Protein AF-A0A3B0QTL9-F1 (afdb_monomer_lite)

InterPro domains:
  IPR027417 P-loop containing nucleoside triphosphate hydrolase [G3DSA:3.40.50.300] (1-60)
  IPR027417 P-loop containing nucleoside triphosphate hydrolase [SSF52540] (1-55)
  IPR041685 Endonuclease GajA/Old nuclease/RecF-like, AAA domain [PF13175] (1-47)

Organism: NCBI:txid652676

Foldseek 3Di:
DDDFWDWDDFFAPPNIPPIDGDDPDDDDDDDPPPCPVSVVLRVCQVPPPPPVSHDDCVHTGHPVCPVVD

Secondary structure (DSSP, 8-state):
----EE--EEETTEEE---EE--SS-----STTSSHHHHHHHHHHHS-SSTT----HHHHS-GGGGGG-

Structure (mmCIF, N/CA/C/O backbone):
data_AF-A0A3B0QTL9-F1
#
_entry.id   AF-A0A3B0QTL9-F1
#
loop_
_atom_site.group_PDB
_atom_site.id
_atom_site.type_symbol
_atom_site.label_atom_id
_atom_site.label_alt_id
_atom_site.label_comp_id
_atom_site.label_asym_id
_atom_site.label_entity_id
_atom_site.label_seq_id
_atom_site.pdbx_PDB_ins_code
_atom_site.Cartn_x
_atom_site.Cartn_y
_atom_site.Cartn_z
_atom_site.occupancy
_atom_site.B_iso_or_equiv
_atom_site.auth_seq_id
_atom_site.auth_comp_id
_atom_site.auth_asym_id
_atom_site.auth_atom_id
_atom_site.pdbx_PDB_model_num
ATOM 1 N N . MET A 1 1 ? -20.084 8.639 7.018 1.00 72.75 1 MET A N 1
ATOM 2 C CA . MET A 1 1 ? -19.416 7.803 6.000 1.00 72.75 1 MET A CA 1
ATOM 3 C C . MET A 1 1 ? -18.218 7.165 6.677 1.00 72.75 1 MET A C 1
ATOM 5 O O . MET A 1 1 ? -17.538 7.872 7.409 1.00 72.75 1 MET A O 1
ATOM 9 N N . GLU A 1 2 ? -18.022 5.859 6.530 1.00 87.38 2 GLU A N 1
ATOM 10 C CA . GLU A 1 2 ? -16.981 5.105 7.241 1.00 87.38 2 GLU A CA 1
ATOM 11 C C . GLU A 1 2 ? -16.032 4.473 6.219 1.00 87.38 2 GLU A C 1
ATOM 13 O O . GLU A 1 2 ? -16.490 3.902 5.229 1.00 87.38 2 GLU A O 1
ATOM 18 N N . PHE A 1 3 ? -14.723 4.604 6.431 1.00 91.94 3 PHE A N 1
ATOM 19 C CA . PHE A 1 3 ? -13.708 3.963 5.598 1.00 91.94 3 PHE A CA 1
ATOM 20 C C . PHE A 1 3 ? -13.620 2.492 6.011 1.00 91.94 3 PHE A C 1
ATOM 22 O O . PHE A 1 3 ? -13.319 2.218 7.168 1.00 91.94 3 PHE A O 1
ATOM 29 N N . LYS A 1 4 ? -13.974 1.570 5.106 1.00 95.44 4 LYS A N 1
ATOM 30 C CA . LYS A 1 4 ? -14.149 0.135 5.414 1.00 95.44 4 LYS A CA 1
ATOM 31 C C . LYS A 1 4 ? -13.042 -0.758 4.883 1.00 95.44 4 LYS A C 1
ATOM 33 O O . LYS A 1 4 ? -12.659 -1.710 5.550 1.00 95.44 4 LYS A O 1
ATOM 38 N N . GLN A 1 5 ? -12.541 -0.455 3.694 1.00 96.69 5 GLN A N 1
ATOM 39 C CA . GLN A 1 5 ? -11.529 -1.266 3.037 1.00 96.69 5 GLN A CA 1
ATOM 40 C C . GLN A 1 5 ? -10.824 -0.462 1.953 1.00 96.69 5 GLN A C 1
ATOM 42 O O . GLN A 1 5 ? -11.389 0.495 1.414 1.00 96.69 5 GLN A O 1
ATOM 47 N N . PHE A 1 6 ? -9.619 -0.888 1.594 1.00 96.88 6 PHE A N 1
ATOM 48 C CA . PHE A 1 6 ? -8.899 -0.354 0.446 1.00 96.88 6 PHE A CA 1
ATOM 49 C C . PHE A 1 6 ? -7.989 -1.399 -0.194 1.00 96.88 6 PHE A C 1
ATOM 51 O O . PHE A 1 6 ? -7.715 -2.449 0.380 1.00 96.88 6 PHE A O 1
ATOM 58 N N . ARG A 1 7 ? -7.528 -1.098 -1.407 1.00 97.88 7 ARG A N 1
ATOM 59 C CA . ARG A 1 7 ? -6.5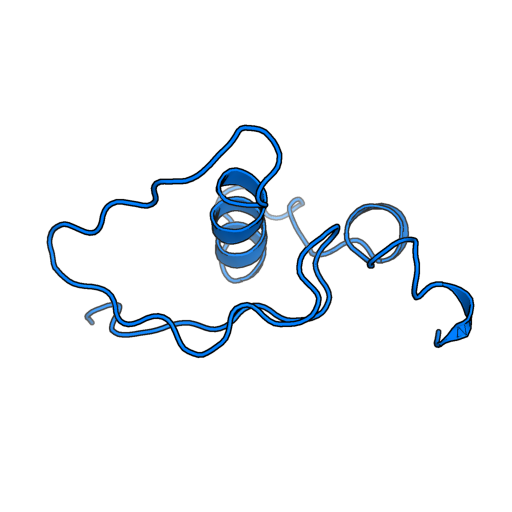30 -1.881 -2.134 1.00 97.88 7 ARG A CA 1
ATOM 60 C C . ARG A 1 7 ? -5.680 -0.933 -2.961 1.00 97.88 7 ARG A C 1
ATOM 62 O O . ARG A 1 7 ? -6.221 -0.043 -3.614 1.00 97.88 7 ARG A O 1
ATOM 69 N N . VAL A 1 8 ? -4.369 -1.115 -2.907 1.00 97.88 8 VAL A N 1
ATOM 70 C CA . VAL A 1 8 ? -3.388 -0.328 -3.653 1.00 97.88 8 VAL A CA 1
ATOM 71 C C . VAL A 1 8 ? -2.793 -1.211 -4.738 1.00 97.88 8 VAL A C 1
ATOM 73 O O . VAL A 1 8 ? -2.375 -2.335 -4.462 1.00 97.88 8 VAL A O 1
ATOM 76 N N . PHE A 1 9 ? -2.743 -0.680 -5.955 1.00 96.75 9 PHE A N 1
ATOM 77 C CA . PHE A 1 9 ? -2.071 -1.289 -7.094 1.00 96.75 9 PHE A CA 1
ATOM 78 C C . PHE A 1 9 ? -1.029 -0.324 -7.635 1.00 96.75 9 PHE A C 1
ATOM 80 O O . PHE A 1 9 ? -1.263 0.885 -7.637 1.00 96.75 9 PHE A O 1
ATOM 87 N N . ASN A 1 10 ? 0.064 -0.875 -8.152 1.00 96.31 10 ASN A N 1
ATOM 88 C CA . ASN A 1 10 ? 1.059 -0.162 -8.952 1.00 96.31 10 ASN A CA 1
ATOM 89 C C . ASN A 1 10 ? 1.535 1.152 -8.297 1.00 96.31 10 ASN A C 1
ATOM 91 O O . ASN A 1 10 ? 1.491 2.220 -8.913 1.00 96.31 10 ASN A O 1
ATOM 95 N N . TYR A 1 11 ? 1.962 1.070 -7.035 1.00 97.62 11 TYR A N 1
ATOM 96 C CA . TYR A 1 11 ? 2.476 2.211 -6.279 1.00 97.62 11 TYR A CA 1
ATOM 97 C C . TYR A 1 11 ? 3.842 1.892 -5.666 1.00 97.62 11 TYR A C 1
ATOM 99 O O . TYR A 1 11 ? 3.930 1.201 -4.648 1.00 97.62 11 TYR A O 1
ATOM 107 N N . ARG A 1 12 ? 4.917 2.410 -6.266 1.00 96.75 12 ARG A N 1
ATOM 108 C CA . ARG A 1 12 ? 6.314 2.179 -5.872 1.00 96.75 12 ARG A CA 1
ATOM 109 C C . ARG A 1 12 ? 6.603 0.684 -5.712 1.00 96.75 12 ARG A C 1
ATOM 111 O O . ARG A 1 12 ? 6.542 -0.053 -6.680 1.00 96.75 12 ARG A O 1
ATOM 118 N N . ASN A 1 13 ? 6.878 0.203 -4.500 1.00 95.94 13 ASN A N 1
ATOM 119 C CA . ASN A 1 13 ? 7.132 -1.218 -4.249 1.00 95.94 13 ASN A CA 1
ATOM 120 C C . ASN A 1 13 ? 5.860 -2.063 -4.021 1.00 95.94 13 ASN A C 1
ATOM 122 O O . ASN A 1 13 ? 5.964 -3.233 -3.654 1.00 95.94 13 ASN A O 1
ATOM 126 N N . ILE A 1 14 ? 4.667 -1.490 -4.195 1.00 96.69 14 ILE A N 1
ATOM 127 C CA . ILE A 1 14 ? 3.385 -2.185 -4.058 1.00 96.69 14 ILE A CA 1
ATOM 128 C C . ILE A 1 14 ? 2.859 -2.515 -5.452 1.00 96.69 14 ILE A C 1
ATOM 130 O O . ILE A 1 14 ? 2.312 -1.657 -6.144 1.00 96.69 14 ILE A O 1
ATOM 134 N N . ASN A 1 15 ? 2.971 -3.783 -5.838 1.00 95.38 15 ASN A N 1
ATOM 135 C CA . ASN A 1 15 ? 2.316 -4.292 -7.042 1.00 95.38 15 ASN A CA 1
ATOM 136 C C . ASN A 1 15 ? 0.811 -4.463 -6.815 1.00 95.38 15 ASN A C 1
ATOM 138 O O . ASN A 1 15 ? -0.004 -3.961 -7.587 1.00 95.38 15 ASN A O 1
ATOM 142 N N . ASP A 1 16 ? 0.454 -5.119 -5.715 1.00 97.31 16 ASP A N 1
ATOM 143 C CA . ASP A 1 16 ? -0.917 -5.331 -5.273 1.00 97.31 16 ASP A CA 1
ATOM 144 C C . ASP A 1 16 ? -0.905 -5.584 -3.764 1.00 97.31 16 ASP A C 1
ATOM 146 O O . ASP A 1 16 ? -0.265 -6.524 -3.292 1.00 97.31 16 ASP A O 1
ATOM 150 N N . SER A 1 17 ? -1.588 -4.741 -2.992 1.00 97.19 17 SER A N 1
ATOM 151 C CA . SER A 1 17 ? -1.673 -4.911 -1.538 1.00 97.19 17 SER A CA 1
ATOM 152 C C . SER A 1 17 ? -2.617 -6.036 -1.108 1.00 97.19 17 SER A C 1
ATOM 154 O O . SER A 1 17 ? -2.659 -6.379 0.072 1.00 97.19 17 SER A O 1
ATOM 156 N N . GLY A 1 18 ? -3.441 -6.546 -2.027 1.00 97.88 18 GLY A N 1
ATOM 157 C CA . GLY A 1 18 ? -4.669 -7.246 -1.679 1.00 97.88 18 GLY A CA 1
ATOM 158 C C . GLY A 1 18 ? -5.701 -6.306 -1.047 1.00 97.88 18 GLY A C 1
ATOM 159 O O . GLY A 1 18 ? -5.440 -5.125 -0.796 1.00 97.88 18 GLY A O 1
ATOM 160 N N . LEU A 1 19 ? -6.907 -6.824 -0.818 1.00 97.88 19 LEU A N 1
ATOM 161 C CA . LEU A 1 19 ? -7.936 -6.080 -0.099 1.00 97.88 19 LEU A CA 1
ATOM 162 C C . LEU A 1 19 ? -7.564 -6.013 1.388 1.00 97.88 19 LEU A C 1
ATOM 164 O O . LEU A 1 19 ? -7.319 -7.045 2.008 1.00 97.88 19 LEU A O 1
ATOM 168 N N . ILE A 1 20 ? -7.518 -4.803 1.937 1.00 97.38 20 ILE A N 1
ATOM 169 C CA . ILE A 1 20 ? -7.210 -4.541 3.340 1.00 97.38 20 ILE A CA 1
ATOM 170 C C . ILE A 1 20 ? -8.465 -3.989 3.999 1.00 97.38 20 ILE A C 1
ATOM 172 O O . ILE A 1 20 ? -8.893 -2.876 3.686 1.00 97.38 20 ILE A O 1
ATOM 176 N N . ASP A 1 21 ? -9.027 -4.760 4.923 1.00 97.19 21 ASP A N 1
ATOM 177 C CA . ASP A 1 21 ? -10.110 -4.316 5.793 1.00 97.19 21 ASP A CA 1
ATOM 178 C C . ASP A 1 21 ? -9.571 -3.369 6.868 1.00 97.19 21 ASP A C 1
ATOM 180 O O . ASP A 1 21 ? -8.502 -3.587 7.447 1.00 97.19 21 ASP A O 1
ATOM 184 N N . VAL A 1 22 ? -10.325 -2.312 7.161 1.00 95.88 22 VAL A N 1
ATOM 185 C CA . VAL A 1 22 ? -9.987 -1.341 8.202 1.00 95.88 22 VAL A CA 1
ATOM 186 C C . VAL A 1 22 ? -11.067 -1.296 9.278 1.00 95.88 22 VAL A C 1
ATOM 188 O O . VAL A 1 22 ? -12.266 -1.326 9.010 1.00 95.88 22 VAL A O 1
ATOM 191 N N . ASN A 1 23 ? -10.609 -1.195 10.521 1.00 94.12 23 ASN A N 1
ATOM 192 C CA . ASN A 1 23 ? -11.424 -0.975 11.710 1.00 94.12 23 ASN A CA 1
ATOM 193 C C . ASN A 1 23 ? -11.081 0.381 12.340 1.00 94.12 23 ASN A C 1
ATOM 195 O O . ASN A 1 23 ? -10.121 1.042 11.938 1.00 94.12 23 ASN A O 1
ATOM 199 N N . GLN A 1 24 ? -11.818 0.760 13.390 1.00 93.50 24 GLN A N 1
ATOM 200 C CA . GLN A 1 24 ? -11.594 2.003 14.141 1.00 93.50 24 GLN A CA 1
ATOM 201 C C . GLN A 1 24 ? -10.127 2.193 14.569 1.00 93.50 24 GLN A C 1
ATOM 203 O O . GLN A 1 24 ? -9.626 3.314 14.577 1.00 93.50 24 GLN A O 1
ATOM 208 N N . ILE A 1 25 ? -9.441 1.098 14.906 1.00 93.62 25 ILE A N 1
ATOM 209 C CA . ILE A 1 25 ? -7.999 1.066 15.144 1.00 93.62 25 ILE A CA 1
ATOM 210 C C . ILE A 1 25 ? -7.426 -0.046 14.271 1.00 93.62 25 ILE A C 1
ATOM 212 O O . ILE A 1 25 ? -7.786 -1.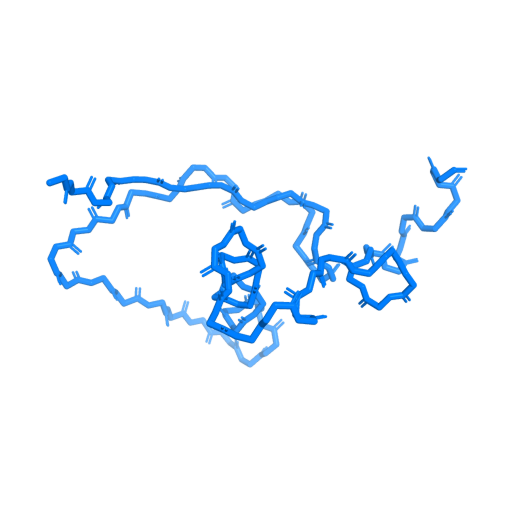211 14.432 1.00 93.62 25 ILE A O 1
ATOM 216 N N . THR A 1 26 ? -6.538 0.319 13.350 1.00 93.75 26 THR A N 1
ATOM 217 C CA . THR A 1 26 ? -5.850 -0.617 12.454 1.00 93.75 26 THR A CA 1
ATOM 218 C C . THR A 1 26 ? -4.354 -0.334 12.512 1.00 93.75 26 THR A C 1
ATOM 220 O O . THR A 1 26 ? -3.940 0.813 12.356 1.00 93.75 26 THR A O 1
ATOM 223 N N . ALA A 1 27 ? -3.544 -1.365 12.750 1.00 94.75 27 ALA A N 1
ATOM 224 C CA . ALA A 1 27 ? -2.091 -1.250 12.838 1.00 94.75 27 ALA A CA 1
ATOM 225 C C . ALA A 1 27 ? -1.421 -1.961 11.658 1.00 94.75 27 ALA A C 1
ATOM 227 O O . ALA A 1 27 ? -1.781 -3.086 11.318 1.00 94.75 27 ALA A O 1
ATOM 228 N N . PHE A 1 28 ? -0.410 -1.319 11.075 1.00 94.75 28 PHE A N 1
ATOM 229 C CA . PHE A 1 28 ? 0.401 -1.878 9.997 1.00 94.75 28 PHE A CA 1
ATOM 230 C C . PHE A 1 28 ? 1.784 -2.209 10.549 1.00 94.75 28 PHE A C 1
ATOM 232 O O . PHE A 1 28 ? 2.537 -1.316 10.940 1.00 94.75 28 PHE A O 1
ATOM 239 N N . VAL A 1 29 ? 2.122 -3.497 10.582 1.00 95.06 29 VAL A N 1
ATOM 240 C CA . VAL A 1 29 ? 3.393 -4.006 11.113 1.00 95.06 29 VAL A CA 1
ATOM 241 C C . VAL A 1 29 ? 4.137 -4.796 10.047 1.00 95.06 29 VAL A C 1
ATOM 243 O O . VAL A 1 29 ? 3.539 -5.385 9.154 1.00 95.06 29 VAL A O 1
ATOM 246 N N . GLY A 1 30 ? 5.463 -4.776 10.114 1.00 94.81 30 GLY A N 1
ATOM 247 C CA . GLY A 1 30 ? 6.325 -5.421 9.130 1.00 94.81 30 GLY A CA 1
ATOM 248 C C . GLY A 1 30 ? 7.718 -4.812 9.145 1.00 94.81 30 GLY A C 1
ATOM 249 O O . GLY A 1 30 ? 7.929 -3.758 9.751 1.00 94.81 30 GLY A O 1
ATOM 250 N N . GLN A 1 31 ? 8.657 -5.450 8.454 1.00 96.94 31 GLN A N 1
ATOM 251 C CA . GLN A 1 31 ? 10.044 -4.990 8.368 1.00 96.94 31 GLN A CA 1
ATOM 252 C C . GLN A 1 31 ? 10.153 -3.591 7.744 1.00 96.94 31 GLN A C 1
ATOM 254 O O . GLN A 1 31 ? 9.215 -3.100 7.101 1.00 96.94 31 GLN A O 1
ATOM 259 N N . ASN A 1 32 ? 11.289 -2.927 7.954 1.00 94.62 32 ASN A N 1
ATOM 260 C CA . ASN A 1 32 ? 11.599 -1.693 7.235 1.00 94.62 32 ASN A CA 1
ATOM 261 C C . ASN A 1 32 ? 11.482 -1.936 5.727 1.00 94.62 32 ASN A C 1
ATOM 263 O O . ASN A 1 32 ? 11.710 -3.047 5.262 1.00 94.62 32 ASN A O 1
ATOM 267 N N . GLU A 1 33 ? 11.026 -0.917 4.998 1.00 92.50 33 GLU A N 1
ATOM 268 C CA . GLU A 1 33 ? 10.864 -0.966 3.535 1.00 92.50 33 GLU A CA 1
ATOM 269 C C . GLU A 1 33 ? 9.811 -1.959 3.007 1.00 92.50 33 GLU A C 1
ATOM 271 O O . GLU A 1 33 ? 9.565 -2.009 1.809 1.00 92.50 33 GLU A O 1
ATOM 276 N N . ALA A 1 34 ? 9.052 -2.641 3.875 1.00 95.06 34 ALA A N 1
ATOM 277 C CA . ALA A 1 34 ? 7.955 -3.533 3.470 1.00 95.06 34 ALA A CA 1
ATOM 278 C C . ALA A 1 34 ? 6.740 -2.830 2.809 1.00 95.06 34 ALA A C 1
ATOM 280 O O . ALA A 1 34 ? 5.700 -3.448 2.628 1.00 95.06 34 ALA A O 1
ATOM 281 N N . GLY A 1 35 ? 6.819 -1.527 2.507 1.00 95.44 35 GLY A N 1
ATOM 282 C CA . GLY A 1 35 ? 5.749 -0.780 1.825 1.00 95.44 35 GLY A CA 1
ATOM 283 C C . GLY A 1 35 ? 4.674 -0.175 2.737 1.00 95.44 35 GLY A C 1
ATOM 284 O O . GLY A 1 35 ? 3.719 0.414 2.243 1.00 95.44 35 GLY A O 1
ATOM 285 N N . LYS A 1 36 ? 4.832 -0.243 4.067 1.00 97.56 36 LYS A N 1
ATOM 286 C CA . LYS A 1 36 ? 3.855 0.310 5.030 1.00 97.56 36 LYS A CA 1
ATOM 287 C C . LYS A 1 36 ? 3.566 1.796 4.793 1.00 97.56 36 LYS A C 1
ATOM 289 O O . LYS A 1 36 ? 2.409 2.168 4.658 1.00 97.56 36 LYS A O 1
ATOM 294 N N . SER A 1 37 ? 4.602 2.633 4.702 1.00 97.56 37 SER A N 1
ATOM 295 C CA . SER A 1 37 ? 4.437 4.067 4.414 1.00 97.56 37 SER A CA 1
ATOM 296 C C . SER A 1 37 ? 3.842 4.303 3.024 1.00 97.56 37 SER A C 1
ATOM 298 O O . SER A 1 37 ? 2.961 5.142 2.875 1.00 97.56 37 SER A O 1
ATOM 300 N N . ASN A 1 38 ? 4.240 3.498 2.035 1.00 97.50 38 ASN A N 1
ATOM 301 C CA . ASN A 1 38 ? 3.729 3.596 0.668 1.00 97.50 38 ASN A CA 1
ATOM 302 C C . ASN A 1 38 ? 2.222 3.291 0.574 1.00 97.50 38 ASN A C 1
ATOM 304 O O . ASN A 1 38 ? 1.544 3.926 -0.225 1.00 97.50 38 ASN A O 1
ATOM 308 N N . LEU A 1 39 ? 1.664 2.407 1.418 1.00 97.62 39 LEU A N 1
ATOM 309 C CA . LEU A 1 39 ? 0.206 2.201 1.496 1.00 97.62 39 LEU A CA 1
A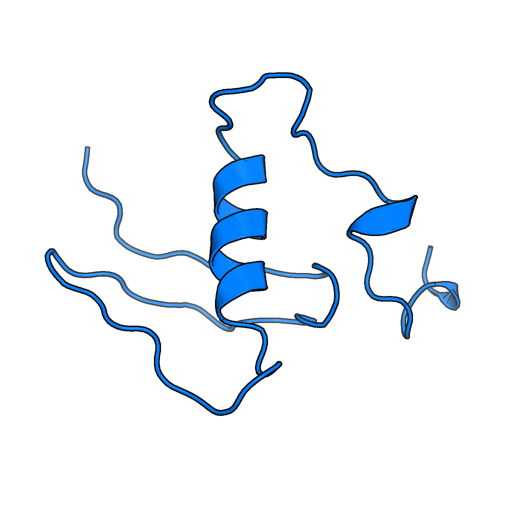TOM 310 C C . LEU A 1 39 ? -0.520 3.494 1.892 1.00 97.62 39 LEU A C 1
ATOM 312 O O . LEU A 1 39 ? -1.528 3.852 1.285 1.00 97.62 39 LEU A O 1
ATOM 316 N N . PHE A 1 40 ? -0.000 4.205 2.896 1.00 96.19 40 PHE A N 1
ATOM 317 C CA . PHE A 1 40 ? -0.584 5.467 3.350 1.00 96.19 40 PHE A CA 1
ATOM 318 C C . PHE A 1 40 ? -0.400 6.589 2.331 1.00 96.19 40 PHE A C 1
ATOM 320 O O . PHE A 1 40 ? -1.332 7.358 2.106 1.00 96.19 40 PHE A O 1
ATOM 327 N N . GLU A 1 41 ? 0.768 6.676 1.693 1.00 97.12 41 GLU A N 1
ATOM 328 C CA . GLU A 1 41 ? 1.011 7.667 0.645 1.00 97.12 41 GLU A CA 1
ATOM 329 C C . GLU A 1 41 ? 0.088 7.451 -0.556 1.00 97.12 41 GLU A C 1
ATOM 331 O O . GLU A 1 41 ? -0.543 8.407 -1.000 1.00 97.12 41 GLU A O 1
ATOM 336 N N . ALA A 1 42 ? -0.085 6.208 -1.015 1.00 97.12 42 ALA A N 1
ATOM 337 C CA . ALA A 1 42 ? -1.025 5.870 -2.081 1.00 97.12 42 ALA A CA 1
ATOM 338 C C . ALA A 1 42 ? -2.467 6.266 -1.727 1.00 97.12 42 ALA A C 1
ATOM 340 O O . ALA A 1 42 ? -3.156 6.895 -2.530 1.00 97.12 42 ALA A O 1
ATOM 341 N N . LEU A 1 43 ? -2.916 5.953 -0.505 1.00 95.19 43 LEU A N 1
ATOM 342 C CA . LEU A 1 43 ? -4.233 6.369 -0.015 1.00 95.19 43 LEU A CA 1
ATOM 343 C C . LEU A 1 43 ? -4.386 7.890 0.017 1.00 95.19 43 LEU A C 1
ATOM 345 O O . LEU A 1 43 ? -5.434 8.412 -0.365 1.00 95.19 43 LEU A O 1
ATOM 349 N N . TYR A 1 44 ? -3.345 8.606 0.440 1.00 95.88 44 TYR A N 1
ATOM 350 C CA . TYR A 1 44 ? -3.350 10.063 0.471 1.00 95.88 44 TYR A CA 1
ATOM 351 C C . TYR A 1 44 ? -3.538 10.668 -0.927 1.00 95.88 44 TYR A C 1
ATOM 353 O O . TYR A 1 44 ? -4.284 11.637 -1.057 1.00 95.88 44 TYR A O 1
ATOM 361 N N . ARG A 1 45 ? -2.972 10.062 -1.984 1.00 95.50 45 ARG A N 1
ATOM 362 C CA . ARG A 1 45 ? -3.157 10.523 -3.378 1.00 95.50 45 ARG A CA 1
ATOM 363 C C . ARG A 1 45 ? -4.611 10.489 -3.857 1.00 95.50 45 ARG A C 1
ATOM 365 O O . ARG A 1 45 ? -4.960 11.252 -4.753 1.00 95.50 45 ARG A O 1
ATOM 372 N N . VAL A 1 46 ? -5.470 9.644 -3.276 1.00 92.50 46 VAL A N 1
ATOM 373 C CA . VAL A 1 46 ? -6.893 9.547 -3.661 1.00 92.50 46 VAL A CA 1
ATOM 374 C C . VAL A 1 46 ? -7.668 10.801 -3.260 1.00 92.50 46 VAL A C 1
ATOM 376 O O . VAL A 1 46 ? -8.534 11.271 -3.997 1.00 92.50 46 VAL A O 1
ATOM 379 N N . HIS A 1 47 ? -7.372 11.351 -2.083 1.00 91.12 47 HIS A N 1
ATOM 380 C CA . HIS A 1 47 ? -8.024 12.556 -1.583 1.00 91.12 47 HIS A CA 1
ATOM 381 C C . HIS A 1 47 ? -7.042 13.399 -0.756 1.00 91.12 47 HIS A C 1
ATOM 383 O O . HIS A 1 47 ? -7.132 13.440 0.478 1.00 91.12 47 HIS A O 1
ATOM 389 N N . PRO A 1 48 ? -6.096 14.081 -1.424 1.00 95.12 48 PRO A N 1
ATOM 390 C CA . PRO A 1 48 ? -5.032 14.769 -0.728 1.00 95.12 48 PRO A CA 1
ATOM 391 C C . PRO A 1 48 ? -5.505 16.116 -0.176 1.00 95.12 48 PRO A C 1
ATOM 393 O O . PRO A 1 48 ? -6.401 16.786 -0.722 1.00 95.12 48 PRO A O 1
ATOM 396 N N . PHE A 1 49 ? -4.861 16.520 0.919 1.00 95.06 49 PHE A N 1
ATOM 397 C CA . PHE A 1 49 ? -4.994 17.861 1.479 1.00 95.06 49 PHE A CA 1
ATOM 398 C C . PHE A 1 49 ? -4.298 18.881 0.569 1.00 95.06 49 PHE A C 1
ATOM 400 O O . PHE A 1 49 ? -4.924 19.847 0.135 1.00 95.06 49 PHE A O 1
ATOM 407 N N . ASP A 1 50 ? -3.039 18.615 0.211 1.00 95.56 50 ASP A N 1
ATOM 408 C CA . ASP A 1 50 ? -2.315 19.344 -0.832 1.00 95.56 50 ASP A CA 1
ATOM 409 C C . ASP A 1 50 ? -2.768 18.870 -2.217 1.00 95.56 50 ASP A C 1
ATOM 411 O O . ASP A 1 50 ? -2.545 17.726 -2.603 1.00 95.56 50 ASP A O 1
ATOM 415 N N . LYS A 1 51 ? -3.390 19.759 -2.993 1.00 93.31 51 LYS A N 1
ATOM 416 C CA . LYS A 1 51 ? -3.912 19.426 -4.325 1.00 93.31 51 LYS A CA 1
ATOM 417 C C . LYS A 1 51 ? -2.831 19.111 -5.355 1.00 93.31 51 LYS A C 1
ATOM 419 O O . LYS A 1 51 ? -3.161 18.518 -6.375 1.00 93.31 51 LYS A O 1
ATOM 424 N N . ASN A 1 52 ? -1.570 19.434 -5.078 1.00 94.06 52 ASN A N 1
ATOM 425 C CA . ASN A 1 52 ? -0.447 19.045 -5.927 1.00 94.06 52 ASN A CA 1
ATOM 426 C C . ASN A 1 52 ? 0.054 17.627 -5.631 1.00 94.06 52 ASN A C 1
ATOM 428 O O . ASN A 1 52 ? 0.815 17.072 -6.418 1.00 94.06 52 ASN A O 1
ATOM 432 N N . ALA A 1 53 ? -0.388 17.006 -4.532 1.00 94.25 53 ALA A N 1
ATOM 433 C CA . ALA A 1 53 ? -0.046 15.629 -4.197 1.00 94.25 53 ALA A CA 1
ATOM 434 C C . ALA A 1 53 ? -0.892 14.620 -4.996 1.00 94.25 53 AL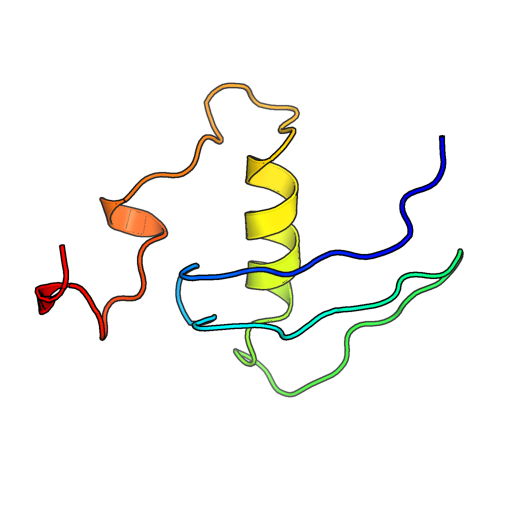A A C 1
ATOM 436 O O . ALA A 1 53 ? -1.490 13.701 -4.438 1.00 94.25 53 ALA A O 1
ATOM 437 N N . VAL A 1 54 ? -0.940 14.796 -6.314 1.00 95.00 54 VAL A N 1
ATOM 438 C CA . VAL A 1 54 ? -1.523 13.836 -7.256 1.00 95.00 54 VAL A CA 1
ATOM 439 C C . VAL A 1 54 ? -0.547 12.688 -7.518 1.00 95.00 54 VAL A C 1
ATOM 441 O O . VAL A 1 54 ? 0.624 12.768 -7.141 1.00 95.00 54 VAL A O 1
ATOM 444 N N . TYR A 1 55 ? -1.046 11.605 -8.114 1.00 95.81 55 TYR A N 1
ATOM 445 C CA . TYR A 1 55 ? -0.215 10.493 -8.576 1.00 95.81 55 TYR A CA 1
ATOM 446 C C . TYR A 1 55 ? 0.704 10.967 -9.706 1.00 95.81 55 TYR A C 1
ATOM 448 O O . TYR A 1 55 ? 0.217 11.518 -10.698 1.00 95.81 55 TYR A O 1
ATOM 456 N N . ASN A 1 56 ? 2.008 10.749 -9.563 1.00 95.50 56 ASN A N 1
ATOM 457 C CA . ASN A 1 56 ? 2.993 11.036 -10.598 1.00 95.50 56 ASN A CA 1
ATOM 458 C C . ASN A 1 56 ? 3.564 9.721 -11.125 1.00 95.50 56 ASN A C 1
ATOM 460 O O . ASN A 1 56 ? 4.233 9.006 -10.391 1.00 95.50 56 ASN A O 1
ATOM 464 N N . ILE A 1 57 ? 3.350 9.433 -12.408 1.00 95.62 57 ILE A N 1
ATOM 465 C CA . ILE A 1 57 ? 3.852 8.208 -13.037 1.00 95.62 57 ILE A CA 1
ATOM 466 C C . ILE A 1 57 ? 5.372 8.066 -12.917 1.00 95.62 57 ILE A C 1
ATOM 468 O O . ILE A 1 57 ? 5.860 6.95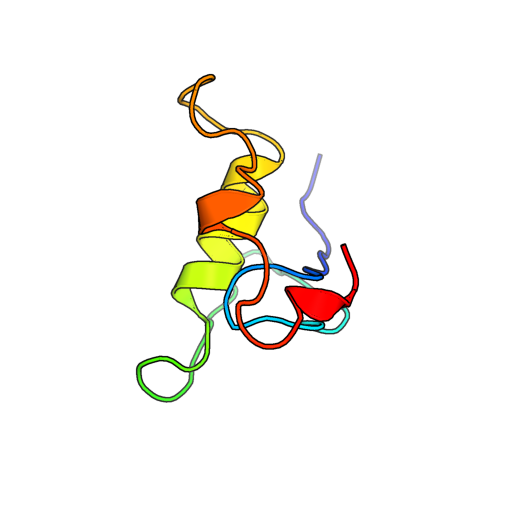3 -12.789 1.00 95.62 57 ILE A O 1
ATOM 472 N N . GLU A 1 58 ? 6.114 9.175 -12.893 1.00 94.44 58 GLU A N 1
ATOM 473 C CA . GLU A 1 58 ? 7.571 9.129 -12.846 1.00 94.44 58 GLU A CA 1
ATOM 474 C C . GLU A 1 58 ? 8.137 8.737 -11.477 1.00 94.44 58 GLU A C 1
ATOM 476 O O . GLU A 1 58 ? 9.224 8.173 -11.383 1.00 94.44 58 GLU A O 1
ATOM 481 N N . GLU A 1 59 ? 7.371 9.006 -10.422 1.00 94.56 59 GLU A N 1
ATOM 482 C CA . GLU A 1 59 ? 7.787 8.850 -9.023 1.00 94.56 59 GLU A CA 1
ATOM 483 C C . GLU A 1 59 ? 7.052 7.700 -8.319 1.00 94.56 59 GLU A C 1
ATOM 485 O O . GLU A 1 59 ? 7.587 7.043 -7.424 1.00 94.56 59 GLU A O 1
ATOM 490 N N . ASP A 1 60 ? 5.791 7.479 -8.686 1.00 97.00 60 ASP A N 1
ATOM 491 C CA . ASP A 1 60 ? 4.875 6.577 -8.001 1.00 97.00 60 ASP A CA 1
ATOM 492 C C . ASP A 1 60 ? 4.668 5.254 -8.758 1.00 97.00 60 ASP A C 1
ATOM 494 O O . ASP A 1 60 ? 4.180 4.300 -8.153 1.00 97.00 60 ASP A O 1
ATOM 498 N N . TRP A 1 61 ? 5.035 5.141 -10.042 1.00 97.19 61 TRP A N 1
ATOM 499 C CA . TRP A 1 61 ? 4.949 3.863 -10.763 1.00 97.19 61 TRP A CA 1
ATOM 500 C C . TRP A 1 61 ? 6.027 2.874 -10.278 1.00 97.19 61 TRP A C 1
ATOM 502 O O . TRP A 1 61 ? 7.148 3.288 -9.965 1.00 97.19 61 TRP A O 1
ATOM 512 N N . PRO A 1 62 ? 5.737 1.560 -10.194 1.00 96.81 62 PRO A N 1
ATOM 513 C CA . PRO A 1 62 ? 6.740 0.572 -9.820 1.00 96.81 62 PRO A CA 1
ATOM 514 C C . PRO A 1 62 ? 7.896 0.531 -10.814 1.00 96.81 62 PRO A C 1
ATOM 516 O O . PRO A 1 62 ? 7.707 0.335 -12.016 1.00 96.81 62 PRO A O 1
ATOM 519 N N . VAL A 1 63 ? 9.115 0.690 -10.298 1.00 93.38 63 VAL A N 1
ATOM 520 C CA . VAL A 1 63 ? 10.312 0.795 -11.141 1.00 93.38 63 VAL A CA 1
ATOM 521 C C . VAL A 1 63 ? 10.592 -0.502 -11.903 1.00 93.38 63 VAL A C 1
ATOM 523 O O . VAL A 1 63 ? 11.063 -0.500 -13.035 1.00 93.38 63 VAL A O 1
ATOM 526 N N . ASP A 1 64 ? 10.257 -1.643 -11.323 1.00 93.19 64 ASP A N 1
ATOM 527 C CA . ASP A 1 64 ? 10.356 -2.946 -11.976 1.00 93.19 64 ASP A CA 1
ATOM 528 C C . ASP A 1 64 ? 9.350 -3.135 -13.126 1.00 93.19 64 ASP A C 1
ATOM 530 O O . ASP A 1 64 ? 9.491 -4.076 -13.905 1.00 93.19 64 ASP A O 1
ATOM 534 N N . ARG A 1 65 ? 8.378 -2.225 -13.28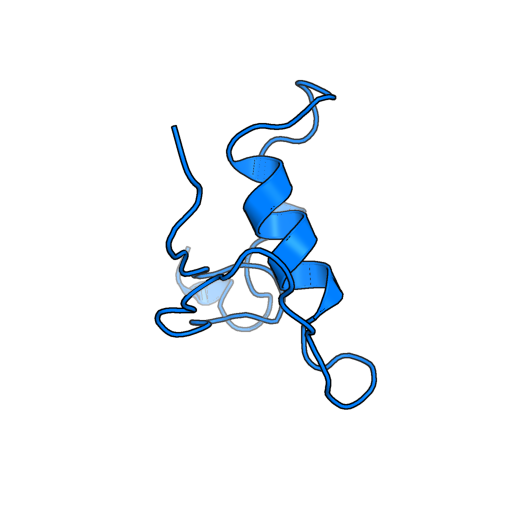3 1.00 93.75 65 ARG A N 1
ATOM 535 C CA . ARG A 1 65 ? 7.298 -2.303 -14.279 1.00 93.75 65 ARG A CA 1
ATOM 536 C C . ARG A 1 65 ? 7.317 -1.176 -15.304 1.00 93.75 65 ARG A C 1
ATOM 538 O O . ARG A 1 65 ? 6.349 -1.001 -16.039 1.00 93.75 65 ARG A O 1
ATOM 545 N N . TRP A 1 66 ? 8.404 -0.412 -15.399 1.00 91.94 66 TRP A N 1
ATOM 546 C CA . TRP A 1 66 ? 8.545 0.661 -16.394 1.00 91.94 66 TRP A CA 1
ATOM 547 C C . TRP A 1 66 ? 8.339 0.198 -17.843 1.00 91.94 66 TRP A C 1
ATOM 549 O O . TRP A 1 66 ? 7.849 0.965 -18.663 1.00 91.94 66 TRP A O 1
ATOM 559 N N . GLY A 1 67 ? 8.689 -1.052 -18.164 1.00 92.06 67 GLY A N 1
ATOM 560 C CA . GLY A 1 67 ? 8.511 -1.618 -19.506 1.00 92.06 67 GLY A CA 1
ATOM 561 C C . GLY A 1 67 ? 7.064 -1.961 -19.882 1.00 92.06 67 GLY A C 1
ATOM 562 O O . GLY A 1 67 ? 6.836 -2.397 -21.006 1.00 92.06 67 GLY A O 1
ATOM 563 N N . GLU A 1 68 ? 6.112 -1.816 -18.957 1.00 91.31 68 GLU A N 1
ATOM 564 C CA . GLU A 1 68 ? 4.681 -2.071 -19.183 1.00 91.31 68 GLU A CA 1
ATOM 565 C C . GLU A 1 68 ? 3.873 -0.797 -19.483 1.00 91.31 68 GLU A C 1
ATOM 567 O O . GLU A 1 68 ? 2.668 -0.895 -19.725 1.00 91.31 68 GLU A O 1
ATOM 572 N N . LEU A 1 69 ? 4.514 0.377 -19.419 1.00 82.00 69 LEU A N 1
ATOM 573 C CA . LEU A 1 69 ? 3.892 1.668 -19.720 1.00 82.00 69 LEU A CA 1
ATOM 574 C C . LEU A 1 69 ? 3.690 1.904 -21.221 1.00 82.00 69 LEU A C 1
ATOM 576 O O . LEU A 1 69 ? 4.549 1.472 -22.024 1.00 82.00 69 LEU A O 1
#

pLDDT: mean 94.78, std 3.69, range [72.75, 97.88]

Radius of gyration: 12.9 Å; chains: 1; bounding box: 31×27×35 Å

Sequence (69 aa):
MEFKQFRVFNYRNINDSGLIDVNQITAFVGQNEAGKSNLFEALYRVHPFDKNAVYNIEEDWPVDRWGEL